Protein AF-A0A9D7GVQ1-F1 (afdb_monomer_lite)

Structure (mmCIF, N/CA/C/O backbone):
data_AF-A0A9D7GVQ1-F1
#
_entry.id   AF-A0A9D7GVQ1-F1
#
loop_
_atom_site.group_PDB
_atom_site.id
_atom_site.type_symbol
_atom_site.label_atom_id
_atom_site.label_alt_id
_atom_site.label_comp_id
_atom_site.label_asym_id
_atom_site.label_entity_id
_atom_site.label_seq_id
_atom_site.pdbx_PDB_ins_code
_atom_site.Cartn_x
_atom_site.Cartn_y
_atom_site.Cartn_z
_atom_site.occupancy
_atom_site.B_iso_or_equiv
_atom_site.auth_seq_id
_atom_site.auth_comp_id
_atom_site.auth_asym_id
_atom_site.auth_atom_id
_atom_site.pdbx_PDB_model_num
ATOM 1 N N . MET A 1 1 ? 17.268 11.299 6.666 1.00 49.31 1 MET A N 1
ATOM 2 C CA . MET A 1 1 ? 16.052 12.100 6.927 1.00 49.31 1 MET A CA 1
ATOM 3 C C . MET A 1 1 ? 14.865 11.172 6.778 1.00 49.31 1 MET A C 1
ATOM 5 O O . MET A 1 1 ? 14.762 10.557 5.725 1.00 49.31 1 MET A O 1
ATOM 9 N N . HIS A 1 2 ? 14.027 11.025 7.807 1.00 59.00 2 HIS A N 1
ATOM 10 C CA . HIS A 1 2 ? 12.745 10.338 7.639 1.00 59.00 2 HIS A CA 1
ATOM 11 C C . HIS A 1 2 ? 11.874 11.197 6.729 1.00 59.00 2 HIS A C 1
ATOM 13 O O . HIS A 1 2 ? 11.697 12.391 6.973 1.00 59.00 2 HIS A O 1
ATOM 19 N N . SER A 1 3 ? 11.429 10.610 5.632 1.00 76.94 3 SER A N 1
ATOM 20 C CA . SER A 1 3 ? 10.612 11.285 4.642 1.00 76.94 3 SER A CA 1
ATOM 21 C C . SER A 1 3 ? 9.143 11.123 5.024 1.00 76.94 3 SER A C 1
ATOM 23 O O . SER A 1 3 ? 8.704 10.009 5.290 1.00 76.94 3 SER A O 1
ATOM 25 N N . GLN A 1 4 ? 8.403 12.227 5.122 1.00 91.62 4 GLN A N 1
ATOM 26 C CA . GLN A 1 4 ? 7.017 12.232 5.593 1.00 91.62 4 GLN A CA 1
ATOM 27 C C . GLN A 1 4 ? 6.041 12.259 4.416 1.00 91.62 4 GLN A C 1
ATOM 29 O O . GLN A 1 4 ? 6.148 13.119 3.536 1.00 91.62 4 GLN A O 1
ATOM 34 N N . LEU A 1 5 ? 5.055 11.362 4.435 1.00 95.88 5 LEU A N 1
ATOM 35 C CA . LEU A 1 5 ? 3.976 11.347 3.457 1.00 95.88 5 LEU A CA 1
ATOM 36 C C . LEU A 1 5 ? 3.001 12.504 3.681 1.00 95.88 5 LEU A C 1
ATOM 38 O O . LEU A 1 5 ? 2.488 12.728 4.779 1.00 95.88 5 LEU A O 1
ATOM 42 N N . GLN A 1 6 ? 2.703 13.211 2.598 1.00 95.81 6 GLN A N 1
ATOM 43 C CA . GLN A 1 6 ? 1.652 14.214 2.526 1.00 95.81 6 GLN A CA 1
ATOM 44 C C . GLN A 1 6 ? 0.406 13.599 1.897 1.00 95.81 6 GLN A C 1
ATOM 46 O O . GLN A 1 6 ? 0.478 12.955 0.851 1.00 95.81 6 GLN A O 1
ATOM 51 N N . LEU A 1 7 ? -0.748 13.833 2.514 1.00 96.00 7 LEU A N 1
ATOM 52 C CA . LEU A 1 7 ? -2.035 13.383 2.003 1.00 96.00 7 LEU A CA 1
ATOM 53 C C . LEU A 1 7 ? -2.723 14.523 1.251 1.00 96.00 7 LEU A C 1
ATOM 55 O O . LEU A 1 7 ? -2.983 15.579 1.827 1.00 96.00 7 LEU A O 1
ATOM 59 N N . ILE A 1 8 ? -3.050 14.307 -0.020 1.00 95.88 8 ILE A N 1
ATOM 60 C CA . ILE A 1 8 ? -3.718 15.306 -0.859 1.00 95.88 8 ILE A CA 1
ATOM 61 C C . ILE A 1 8 ? -5.037 14.731 -1.351 1.00 95.88 8 ILE A C 1
ATOM 63 O O . ILE A 1 8 ? -5.088 13.635 -1.906 1.00 95.88 8 ILE A O 1
ATOM 67 N N . ARG A 1 9 ? -6.124 15.479 -1.156 1.00 94.75 9 ARG A N 1
ATOM 68 C CA . ARG A 1 9 ? -7.446 15.092 -1.652 1.00 94.75 9 ARG A CA 1
ATOM 69 C C . ARG A 1 9 ? -7.485 15.186 -3.178 1.00 94.75 9 ARG A C 1
ATOM 71 O O . ARG A 1 9 ? -7.101 16.205 -3.744 1.00 94.75 9 ARG A O 1
ATOM 78 N N . ASN A 1 10 ? -8.021 14.155 -3.819 1.00 92.12 10 ASN A N 1
ATOM 79 C CA . ASN A 1 10 ? -8.338 14.124 -5.239 1.00 92.12 10 ASN A CA 1
ATOM 80 C C . ASN A 1 10 ? -9.837 13.820 -5.394 1.00 92.12 10 ASN A C 1
ATOM 82 O O . ASN A 1 10 ? -10.326 12.822 -4.868 1.00 92.12 10 ASN A O 1
ATOM 86 N N . ALA A 1 11 ? -10.575 14.703 -6.071 1.00 85.56 11 ALA A N 1
ATOM 87 C CA . ALA A 1 11 ? -12.035 14.630 -6.132 1.00 85.56 11 ALA A CA 1
ATOM 88 C C . ALA A 1 11 ? -12.554 13.325 -6.760 1.00 85.56 11 ALA A C 1
ATOM 90 O O . ALA A 1 11 ? -13.577 12.812 -6.312 1.00 85.56 11 ALA A O 1
ATOM 91 N N . ASP A 1 12 ? -11.816 12.766 -7.719 1.00 85.00 12 ASP A N 1
ATOM 92 C CA . ASP A 1 12 ? -12.245 11.604 -8.498 1.00 85.00 12 ASP A CA 1
ATOM 93 C C . ASP A 1 12 ? -11.675 10.283 -7.956 1.00 85.00 12 ASP A C 1
ATOM 95 O O . ASP A 1 12 ? -12.214 9.208 -8.216 1.00 85.00 12 ASP A O 1
ATOM 99 N N . LEU A 1 13 ? -10.585 10.353 -7.185 1.00 83.19 13 LEU A N 1
ATOM 100 C CA . LEU A 1 13 ? -9.758 9.190 -6.834 1.00 83.19 13 LEU A CA 1
ATOM 101 C C . LEU A 1 13 ? -9.609 8.951 -5.323 1.00 83.19 13 LEU A C 1
ATOM 103 O O . LEU A 1 13 ? -8.969 7.986 -4.910 1.00 83.19 13 LEU A O 1
ATOM 107 N N . GLY A 1 14 ? -10.193 9.811 -4.483 1.00 90.44 14 GLY A N 1
ATOM 108 C CA . GLY A 1 14 ? -10.045 9.755 -3.028 1.00 90.44 14 GLY A CA 1
ATOM 109 C C . GLY A 1 14 ? -8.870 10.604 -2.555 1.00 90.44 14 GLY A C 1
ATOM 110 O O . GLY A 1 14 ? -8.973 11.831 -2.491 1.00 90.44 14 GLY A O 1
ATOM 111 N N . TYR A 1 15 ? -7.753 9.973 -2.200 1.00 95.94 15 TYR A N 1
ATOM 112 C CA . TYR A 1 15 ? -6.556 10.679 -1.746 1.00 95.94 15 TYR A CA 1
ATOM 113 C C . TYR A 1 15 ? -5.301 10.125 -2.409 1.00 95.94 15 TYR A C 1
ATOM 115 O O . TYR A 1 15 ? -5.147 8.915 -2.543 1.00 95.94 15 TYR A O 1
ATOM 123 N N . ILE A 1 16 ? -4.381 11.013 -2.770 1.00 97.00 16 ILE A N 1
ATOM 124 C CA . ILE A 1 16 ?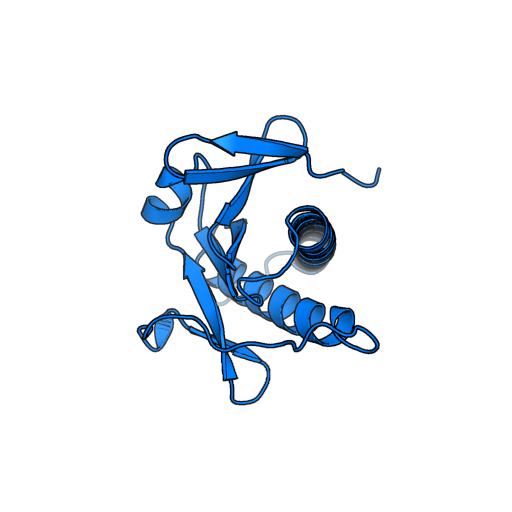 -3.035 10.659 -3.221 1.00 97.00 16 ILE A CA 1
ATOM 125 C C . ILE A 1 16 ? -2.033 10.899 -2.092 1.00 97.00 16 ILE A C 1
ATOM 127 O O . ILE A 1 16 ? -2.197 11.807 -1.271 1.00 97.00 16 ILE A O 1
ATOM 131 N N . LEU A 1 17 ? -0.990 10.078 -2.069 1.00 96.94 17 LEU A N 1
ATOM 132 C CA . LEU A 1 17 ? 0.122 10.169 -1.136 1.00 96.94 17 LEU A CA 1
ATOM 133 C C . LEU A 1 17 ? 1.325 10.740 -1.873 1.00 96.94 17 LEU A C 1
ATOM 135 O O . LEU A 1 17 ? 1.769 10.172 -2.874 1.00 96.94 17 LEU A O 1
ATOM 139 N N . LYS A 1 18 ? 1.852 11.855 -1.372 1.00 96.31 18 LYS A N 1
ATOM 140 C CA . LYS A 1 18 ? 3.072 12.460 -1.893 1.00 96.31 18 LYS A CA 1
ATOM 141 C C . LYS A 1 18 ? 4.232 12.280 -0.944 1.00 96.31 18 LYS A C 1
ATOM 143 O O . LYS A 1 18 ? 4.098 12.462 0.262 1.00 96.31 18 LYS A O 1
ATOM 148 N N . GLU A 1 19 ? 5.382 12.001 -1.524 1.00 94.25 19 GLU A N 1
ATOM 149 C CA . GLU A 1 19 ? 6.666 12.074 -0.862 1.00 94.25 19 GLU A CA 1
ATOM 150 C C . GLU A 1 19 ? 7.473 13.170 -1.551 1.00 94.25 19 GLU A C 1
ATOM 152 O O . GLU A 1 19 ? 7.817 13.052 -2.726 1.00 94.25 19 GLU A O 1
ATOM 157 N N . GLN A 1 20 ? 7.720 14.278 -0.850 1.00 90.88 20 GLN A N 1
ATOM 158 C CA . GLN A 1 20 ? 8.281 15.485 -1.465 1.00 90.88 20 GLN A CA 1
ATOM 159 C C . GLN A 1 20 ? 7.442 15.923 -2.690 1.00 90.88 20 GLN A C 1
ATOM 161 O O . GLN A 1 20 ? 6.265 16.270 -2.558 1.00 90.88 20 GLN A O 1
ATOM 166 N N . SER A 1 21 ? 8.023 15.922 -3.892 1.00 90.06 21 SER A N 1
ATOM 167 C CA . SER A 1 21 ? 7.339 16.272 -5.138 1.00 90.06 21 SER A CA 1
ATOM 168 C C . SER A 1 21 ? 6.683 15.080 -5.846 1.00 90.06 21 SER A C 1
ATOM 170 O O . SER A 1 21 ? 5.833 15.318 -6.708 1.00 90.06 21 SER A O 1
ATOM 172 N N . GLU A 1 22 ? 7.002 13.840 -5.467 1.00 93.88 22 GLU A N 1
ATOM 173 C CA . GLU A 1 22 ? 6.579 12.612 -6.149 1.00 93.88 22 GLU A CA 1
ATOM 174 C C . GLU A 1 22 ? 5.264 12.064 -5.577 1.00 93.88 22 GLU A C 1
ATOM 176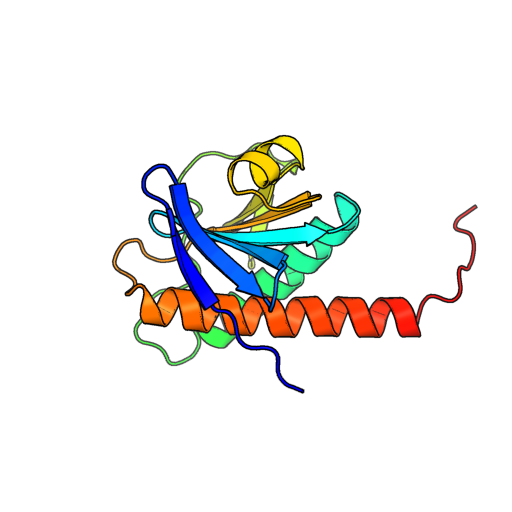 O O . GLU A 1 22 ? 5.018 12.145 -4.375 1.00 93.88 22 GLU A O 1
ATOM 181 N N . ILE A 1 23 ? 4.399 11.510 -6.434 1.00 95.56 23 ILE A N 1
ATOM 182 C CA . ILE A 1 23 ? 3.227 10.740 -5.999 1.00 95.56 23 ILE A CA 1
ATOM 183 C C . ILE A 1 23 ? 3.660 9.285 -5.841 1.00 95.56 23 ILE A C 1
ATOM 185 O O . ILE A 1 23 ? 3.993 8.622 -6.820 1.00 95.56 23 ILE A O 1
ATOM 189 N N . VAL A 1 24 ? 3.619 8.789 -4.608 1.00 95.81 24 VAL A N 1
ATOM 190 C CA . VAL A 1 24 ? 4.122 7.454 -4.248 1.00 95.81 24 VAL A CA 1
ATOM 191 C C . VAL A 1 24 ? 3.013 6.465 -3.902 1.00 95.81 24 VAL A C 1
ATOM 193 O O . VAL A 1 24 ? 3.287 5.286 -3.691 1.00 95.81 24 VAL A O 1
ATOM 196 N N . GLY A 1 25 ? 1.758 6.912 -3.839 1.00 96.75 25 GLY A N 1
ATOM 197 C CA . GLY A 1 25 ? 0.648 6.045 -3.463 1.00 96.75 25 GLY A CA 1
ATOM 198 C C . GLY A 1 25 ? -0.705 6.739 -3.419 1.00 96.75 25 GLY A C 1
ATOM 199 O O . GLY A 1 25 ? -0.856 7.884 -3.848 1.00 96.75 25 GLY A O 1
ATOM 200 N N . TRP A 1 26 ? -1.694 6.032 -2.883 1.00 97.25 26 TRP A N 1
ATOM 201 C CA . TRP A 1 26 ? -3.072 6.497 -2.750 1.00 97.25 26 TRP A CA 1
ATOM 202 C C . TRP A 1 26 ? -3.791 5.830 -1.575 1.00 97.25 26 TRP A C 1
ATOM 204 O O . TRP A 1 26 ? -3.391 4.771 -1.092 1.00 97.25 26 TRP A O 1
ATOM 214 N N . ILE A 1 27 ? -4.878 6.459 -1.130 1.00 95.94 27 ILE A N 1
ATOM 215 C CA . ILE A 1 27 ? -5.828 5.906 -0.164 1.00 95.94 27 ILE A CA 1
ATOM 216 C C . ILE A 1 27 ? -7.236 6.048 -0.741 1.00 95.94 27 ILE A C 1
ATOM 218 O O . ILE A 1 27 ? -7.677 7.154 -1.069 1.00 95.94 27 ILE A O 1
ATOM 222 N N . GLN A 1 28 ? -7.957 4.931 -0.838 1.00 92.88 28 GLN A N 1
ATOM 223 C CA . GLN A 1 28 ? -9.311 4.898 -1.386 1.00 92.88 28 GLN A CA 1
ATOM 224 C C . GLN A 1 28 ? -10.130 3.764 -0.760 1.00 92.88 28 GLN A C 1
ATOM 226 O O . GLN A 1 28 ? -9.750 2.611 -0.872 1.00 92.88 28 GLN A O 1
ATOM 231 N N . GLN A 1 29 ? -11.286 4.073 -0.159 1.00 85.69 29 GLN A N 1
ATOM 232 C CA . GLN A 1 29 ? -12.319 3.084 0.213 1.00 85.69 29 GLN A CA 1
ATOM 233 C C . GLN A 1 29 ? -11.790 1.815 0.920 1.00 85.69 29 GLN A C 1
ATOM 235 O O . GLN A 1 29 ? -12.050 0.697 0.482 1.00 85.69 29 GLN A O 1
ATOM 240 N N . GLY A 1 30 ? -11.027 1.972 2.006 1.00 90.50 30 GLY A N 1
ATOM 241 C CA . GLY A 1 30 ? -10.460 0.816 2.712 1.00 90.50 30 GLY A CA 1
ATOM 242 C C .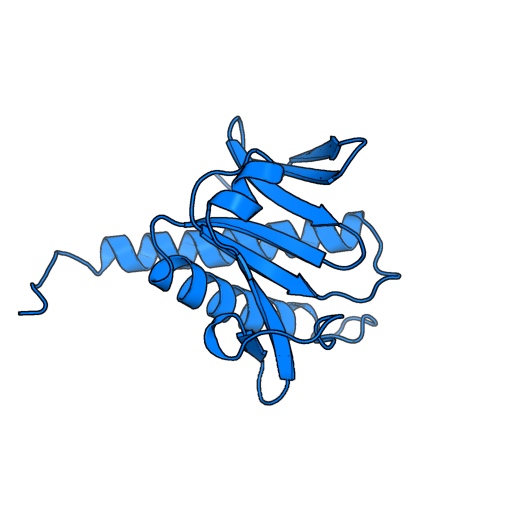 GLY A 1 30 ? -9.274 0.169 1.990 1.00 90.50 30 GLY A C 1
ATOM 243 O O . GLY A 1 30 ? -8.939 -0.975 2.269 1.00 90.50 30 GLY A O 1
ATOM 244 N N . ILE A 1 31 ? -8.636 0.877 1.060 1.00 94.50 31 ILE A N 1
ATOM 245 C CA . ILE A 1 31 ? -7.418 0.450 0.373 1.00 94.50 31 ILE A CA 1
ATOM 246 C C . ILE A 1 31 ? -6.311 1.471 0.615 1.00 94.50 31 ILE A C 1
ATOM 248 O O . ILE A 1 31 ? -6.524 2.676 0.465 1.00 94.50 31 ILE A O 1
ATOM 252 N N . VAL A 1 32 ? -5.117 0.967 0.921 1.00 95.94 32 VAL A N 1
ATOM 253 C CA . VAL A 1 32 ? -3.859 1.719 0.878 1.00 95.94 32 VAL A CA 1
ATOM 254 C C . VAL A 1 32 ? -3.024 1.167 -0.271 1.00 95.94 32 VAL A C 1
ATOM 256 O O . VAL A 1 32 ? -2.750 -0.032 -0.316 1.00 95.94 32 VAL A O 1
ATOM 259 N N . GLY A 1 33 ? -2.637 2.027 -1.210 1.00 96.50 33 GLY A N 1
ATOM 260 C CA . GLY A 1 33 ? -1.807 1.663 -2.353 1.00 96.50 33 GLY A CA 1
ATOM 261 C C . GLY A 1 33 ? -0.475 2.399 -2.365 1.00 96.50 33 GLY A C 1
ATOM 262 O O . GLY A 1 33 ? -0.419 3.579 -2.024 1.00 96.50 33 GLY A O 1
ATOM 263 N N . LEU A 1 34 ? 0.588 1.709 -2.781 1.00 97.19 34 LEU A N 1
ATOM 264 C CA . LEU A 1 34 ? 1.914 2.280 -3.029 1.00 97.19 34 LEU A CA 1
ATOM 265 C C . LEU A 1 34 ? 2.393 1.899 -4.433 1.00 97.19 34 LEU A C 1
ATOM 267 O O . LEU A 1 34 ? 2.127 0.796 -4.909 1.00 97.19 34 LEU A O 1
ATOM 271 N N . ALA A 1 35 ? 3.130 2.792 -5.086 1.00 96.56 35 ALA A N 1
ATOM 272 C CA . ALA A 1 35 ? 3.665 2.610 -6.435 1.00 96.56 35 ALA A CA 1
ATOM 273 C C . ALA A 1 35 ? 5.114 3.114 -6.545 1.00 96.56 35 ALA A C 1
ATOM 275 O O . ALA A 1 35 ? 5.796 3.292 -5.536 1.00 96.56 35 ALA A O 1
ATOM 276 N N . GLY A 1 36 ? 5.623 3.263 -7.770 1.00 94.00 36 GLY A N 1
ATOM 277 C CA . GLY A 1 36 ? 7.019 3.623 -8.026 1.00 94.00 36 GLY A CA 1
ATOM 278 C C . GLY A 1 36 ? 7.965 2.421 -8.038 1.00 94.00 36 GLY A C 1
ATOM 279 O O . GLY A 1 36 ? 9.147 2.564 -7.716 1.00 94.00 36 GLY A O 1
ATOM 280 N N . TYR A 1 37 ? 7.465 1.216 -8.343 1.00 94.06 37 TYR A N 1
ATOM 281 C CA . TYR A 1 37 ? 8.287 0.009 -8.495 1.00 94.06 37 TYR A CA 1
ATOM 282 C C . TYR A 1 37 ? 8.624 -0.225 -9.980 1.00 94.06 37 TYR A C 1
ATOM 284 O O . TYR A 1 37 ? 7.716 -0.199 -10.819 1.00 94.06 37 TYR A O 1
ATOM 292 N N . PRO A 1 38 ? 9.904 -0.449 -10.338 1.00 92.25 38 PRO A N 1
ATOM 293 C CA . PRO A 1 38 ? 10.321 -0.483 -11.741 1.00 92.25 38 PRO A CA 1
ATOM 294 C C . PRO A 1 38 ? 9.848 -1.739 -12.481 1.00 92.25 38 PRO A C 1
ATOM 296 O O . PRO A 1 38 ? 9.631 -1.693 -13.690 1.00 92.25 38 PRO A O 1
ATOM 299 N N . SER A 1 39 ? 9.619 -2.845 -11.769 1.00 93.12 39 SER A N 1
ATOM 300 C CA . SER A 1 39 ? 9.097 -4.081 -12.348 1.00 93.12 39 SER A CA 1
ATOM 301 C C . SER A 1 39 ? 7.969 -4.694 -11.516 1.00 93.12 39 SER A C 1
ATOM 303 O O . SER A 1 39 ? 7.778 -4.380 -10.338 1.00 93.12 39 SER A O 1
ATOM 305 N N . ARG A 1 40 ? 7.248 -5.641 -12.128 1.00 92.81 40 ARG A N 1
ATOM 306 C CA . ARG A 1 40 ? 6.261 -6.487 -11.440 1.00 92.81 40 ARG A CA 1
ATOM 307 C C . ARG A 1 40 ? 6.885 -7.255 -10.272 1.00 92.81 40 ARG A C 1
ATOM 309 O O . ARG A 1 40 ? 6.242 -7.411 -9.240 1.00 92.81 40 ARG A O 1
ATOM 316 N N . VAL A 1 41 ? 8.121 -7.725 -10.443 1.00 90.44 41 VAL A N 1
ATOM 317 C CA . VAL A 1 41 ? 8.857 -8.488 -9.427 1.00 90.44 41 VAL A CA 1
ATOM 318 C C . VAL A 1 41 ? 9.163 -7.605 -8.217 1.00 90.44 41 VAL A C 1
ATOM 320 O O . VAL A 1 41 ? 8.955 -8.026 -7.084 1.00 90.44 41 VAL A O 1
ATOM 323 N N . ASP A 1 42 ? 9.575 -6.356 -8.440 1.00 90.44 42 ASP A N 1
ATOM 324 C CA . ASP A 1 42 ? 9.834 -5.412 -7.346 1.00 90.44 42 ASP A CA 1
ATOM 325 C C . ASP A 1 42 ? 8.561 -5.060 -6.582 1.00 90.44 42 ASP A C 1
ATOM 327 O O . ASP A 1 42 ? 8.573 -5.010 -5.355 1.00 90.44 42 ASP A O 1
ATOM 331 N N . ALA A 1 43 ? 7.455 -4.855 -7.302 1.00 93.12 43 ALA A N 1
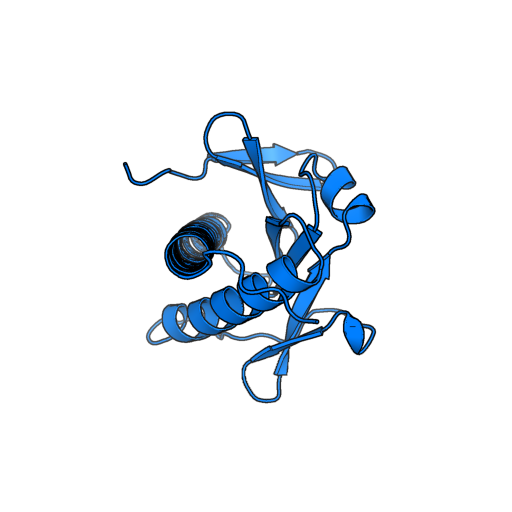ATOM 332 C CA . ALA A 1 43 ? 6.158 -4.616 -6.683 1.00 93.12 43 ALA A CA 1
ATOM 333 C C . ALA A 1 43 ? 5.681 -5.824 -5.867 1.00 93.12 43 ALA A C 1
ATOM 335 O O . ALA A 1 43 ? 5.095 -5.633 -4.809 1.00 93.12 43 ALA A O 1
ATOM 336 N N . TYR A 1 44 ? 5.960 -7.050 -6.322 1.00 90.50 44 TYR A N 1
ATOM 337 C CA . TYR A 1 44 ? 5.641 -8.268 -5.577 1.00 90.50 44 TYR A CA 1
ATOM 338 C C . TYR A 1 44 ? 6.377 -8.340 -4.242 1.00 90.50 44 TYR A C 1
ATOM 340 O O . TYR A 1 44 ? 5.733 -8.471 -3.206 1.00 90.50 44 TYR A O 1
ATOM 348 N N . PHE A 1 45 ? 7.702 -8.194 -4.244 1.00 88.38 45 PHE A N 1
ATOM 349 C CA . PHE A 1 45 ? 8.467 -8.240 -2.998 1.00 88.38 45 PHE A CA 1
ATOM 350 C C . PHE A 1 45 ? 8.126 -7.086 -2.055 1.00 88.38 45 PHE A C 1
ATOM 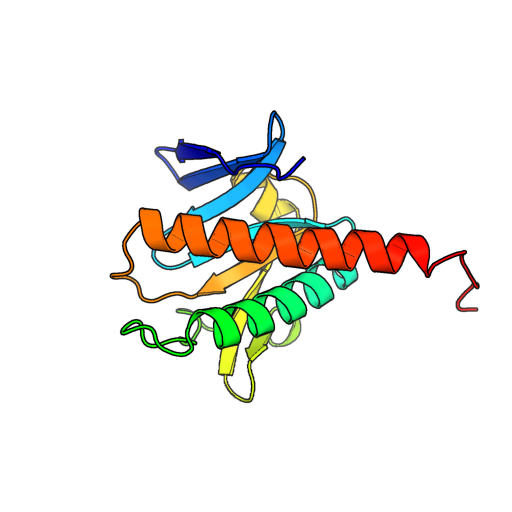352 O O . PHE A 1 45 ? 8.060 -7.273 -0.844 1.00 88.38 45 PHE A O 1
ATOM 359 N N . ALA A 1 46 ? 7.852 -5.900 -2.597 1.00 92.06 46 ALA A N 1
ATOM 360 C CA . ALA A 1 46 ? 7.388 -4.788 -1.784 1.00 92.06 46 ALA A CA 1
ATOM 361 C C . ALA A 1 46 ? 5.997 -5.039 -1.189 1.00 92.06 46 ALA A C 1
ATOM 363 O O . ALA A 1 46 ? 5.755 -4.692 -0.037 1.00 92.06 46 ALA A O 1
ATOM 364 N N . ALA A 1 47 ? 5.095 -5.665 -1.945 1.00 91.94 47 ALA A N 1
ATOM 365 C CA . ALA A 1 47 ? 3.781 -6.041 -1.449 1.00 91.94 47 ALA A CA 1
ATOM 366 C C . ALA A 1 47 ? 3.869 -7.105 -0.346 1.00 91.94 47 ALA A C 1
ATOM 368 O O . ALA A 1 47 ? 3.126 -7.020 0.624 1.00 91.94 47 ALA A O 1
ATOM 369 N N . ASP A 1 48 ? 4.790 -8.062 -0.465 1.00 88.12 48 ASP A N 1
ATOM 370 C CA . ASP A 1 48 ? 5.065 -9.090 0.548 1.00 88.12 48 ASP A CA 1
ATOM 371 C C . ASP A 1 48 ? 5.631 -8.487 1.851 1.00 88.12 48 ASP A C 1
ATOM 373 O O . ASP A 1 48 ? 5.139 -8.751 2.953 1.00 88.12 48 ASP A O 1
ATOM 377 N N . ALA A 1 49 ? 6.591 -7.566 1.728 1.00 88.81 49 ALA A N 1
ATOM 378 C CA . ALA A 1 49 ? 7.133 -6.815 2.861 1.00 88.81 49 ALA A CA 1
ATOM 379 C C . ALA A 1 49 ? 6.060 -5.935 3.536 1.00 88.81 49 ALA A C 1
ATOM 381 O O . ALA A 1 49 ? 5.945 -5.875 4.766 1.00 88.81 49 ALA A O 1
ATOM 382 N N . ALA A 1 50 ? 5.203 -5.301 2.734 1.00 89.94 50 ALA A N 1
ATOM 383 C CA . ALA A 1 50 ? 4.093 -4.492 3.218 1.00 89.94 50 ALA A CA 1
ATOM 384 C C . ALA A 1 50 ? 3.002 -5.334 3.901 1.00 89.94 50 ALA A C 1
ATOM 386 O O . ALA A 1 50 ? 2.458 -4.934 4.928 1.00 89.94 50 ALA A O 1
ATOM 387 N N . ALA A 1 51 ? 2.712 -6.516 3.369 1.00 87.12 51 ALA A N 1
ATOM 388 C CA . ALA A 1 51 ? 1.793 -7.491 3.938 1.00 87.12 51 ALA A CA 1
ATOM 389 C C . ALA A 1 51 ? 2.276 -7.995 5.314 1.00 87.12 51 ALA A C 1
ATOM 391 O O . ALA A 1 51 ? 1.489 -8.061 6.262 1.00 87.12 51 ALA A O 1
ATOM 392 N N . SER A 1 52 ? 3.581 -8.242 5.459 1.00 85.19 52 SER A N 1
ATOM 393 C CA . SER A 1 52 ? 4.209 -8.553 6.753 1.00 85.19 52 SER A CA 1
ATOM 394 C C . SER A 1 52 ? 4.113 -7.373 7.730 1.00 85.19 52 SER A C 1
ATOM 396 O O . SER A 1 52 ? 3.679 -7.534 8.869 1.00 85.19 52 SER A O 1
ATOM 398 N N . THR A 1 53 ? 4.399 -6.157 7.254 1.00 88.94 53 THR A N 1
ATOM 399 C CA . THR A 1 53 ? 4.281 -4.925 8.055 1.00 88.94 53 THR A CA 1
ATOM 400 C C . THR A 1 53 ? 2.849 -4.685 8.537 1.00 88.94 53 THR A C 1
ATOM 402 O O . THR A 1 53 ? 2.647 -4.255 9.669 1.00 88.94 53 THR A O 1
ATOM 405 N N . LEU A 1 54 ? 1.840 -4.975 7.708 1.00 87.06 54 LEU A N 1
ATOM 406 C CA . LEU A 1 54 ? 0.426 -4.871 8.075 1.00 87.06 54 LEU A CA 1
ATOM 407 C C . LEU A 1 54 ? 0.088 -5.782 9.259 1.00 87.06 54 LEU A C 1
ATOM 409 O O . LEU A 1 54 ? -0.584 -5.345 10.195 1.00 87.06 54 LEU A O 1
ATOM 413 N N . ARG A 1 55 ? 0.558 -7.035 9.213 1.00 84.06 55 ARG A N 1
ATOM 414 C CA . ARG A 1 55 ? 0.378 -8.006 10.295 1.00 84.06 55 ARG A CA 1
ATOM 415 C C . ARG A 1 55 ? 1.001 -7.477 11.582 1.00 84.06 55 ARG A C 1
ATOM 417 O O . ARG A 1 55 ? 0.290 -7.359 12.575 1.00 84.06 55 ARG A O 1
ATOM 424 N N . ASP A 1 56 ? 2.268 -7.081 11.551 1.00 85.38 56 ASP A N 1
ATOM 425 C CA . ASP A 1 56 ? 2.975 -6.602 12.744 1.00 85.38 56 ASP A CA 1
ATOM 426 C C . ASP A 1 56 ? 2.363 -5.315 13.303 1.00 85.38 56 ASP A C 1
ATOM 428 O O . ASP A 1 56 ? 2.183 -5.173 14.510 1.00 85.38 56 ASP A O 1
ATOM 432 N N . TRP A 1 57 ? 1.971 -4.390 12.428 1.00 84.75 57 TRP A N 1
ATOM 433 C CA . TRP A 1 57 ? 1.329 -3.138 12.818 1.00 84.75 57 TRP A CA 1
ATOM 434 C C . TRP A 1 57 ? -0.032 -3.343 13.492 1.00 84.75 57 TRP A C 1
ATOM 436 O O . TRP A 1 57 ? -0.426 -2.542 14.342 1.00 84.75 57 TRP A O 1
ATOM 446 N N . SER A 1 58 ? -0.745 -4.407 13.119 1.00 81.00 58 SER A N 1
ATOM 447 C CA . SER A 1 58 ? -2.035 -4.757 13.713 1.00 81.00 58 SER A CA 1
ATOM 448 C C . SER A 1 58 ? -1.929 -5.401 15.095 1.00 81.00 58 SER A C 1
ATOM 450 O O . SER A 1 58 ? -2.899 -5.374 15.854 1.00 81.00 58 SER A O 1
ATOM 452 N N . LEU A 1 59 ? -0.763 -5.946 15.460 1.00 81.69 59 LEU A N 1
ATOM 453 C CA . LEU A 1 59 ? -0.576 -6.583 16.760 1.00 81.69 59 LEU A CA 1
ATOM 454 C C . LEU A 1 59 ? -0.766 -5.555 17.883 1.00 81.69 59 LEU A C 1
ATOM 456 O O . LEU A 1 59 ? -0.068 -4.546 17.962 1.00 81.69 59 LEU A O 1
ATOM 460 N N . GLY A 1 60 ? -1.729 -5.823 18.766 1.00 70.81 60 GLY A N 1
ATOM 461 C CA . GLY A 1 60 ? -2.034 -4.963 19.912 1.00 70.81 60 GLY A CA 1
ATOM 462 C C . GLY A 1 60 ? -2.915 -3.747 19.600 1.00 70.81 60 GLY A C 1
ATOM 463 O O . GLY A 1 60 ? -3.090 -2.906 20.479 1.00 70.81 60 GLY A O 1
ATOM 464 N N . ARG A 1 61 ? -3.486 -3.642 18.391 1.00 78.56 61 ARG A N 1
ATOM 465 C CA . ARG A 1 61 ? -4.507 -2.636 18.050 1.00 78.56 61 ARG A CA 1
ATOM 466 C C . ARG A 1 61 ? -5.911 -3.243 18.085 1.00 78.56 61 ARG A C 1
ATOM 468 O O . ARG A 1 61 ? -6.087 -4.424 17.812 1.00 78.56 61 ARG A O 1
ATOM 475 N N . GLU A 1 62 ? -6.924 -2.414 18.345 1.00 71.38 62 GLU A N 1
ATOM 476 C CA . GLU A 1 62 ? -8.343 -2.814 18.242 1.00 71.38 62 GLU A CA 1
ATOM 477 C C . GLU A 1 62 ? -8.783 -3.090 16.789 1.00 71.38 62 GLU A C 1
ATOM 479 O O . GLU A 1 62 ? -9.830 -3.687 16.540 1.00 71.38 62 GLU A O 1
ATOM 484 N N . VAL A 1 63 ? -7.974 -2.673 15.811 1.00 68.62 63 VAL A N 1
ATOM 485 C CA . VAL A 1 63 ? -8.247 -2.847 14.382 1.00 68.62 63 VAL A CA 1
ATOM 486 C C . VAL A 1 63 ? -8.011 -4.305 13.980 1.00 68.62 63 VAL A C 1
ATOM 488 O O . VAL A 1 63 ? -6.887 -4.799 14.024 1.00 68.62 63 VAL A O 1
ATOM 491 N N . SER A 1 64 ? -9.068 -4.980 13.523 1.00 71.06 64 SER A N 1
ATOM 492 C CA . SER A 1 64 ? -8.988 -6.360 13.032 1.00 71.06 64 SER A CA 1
ATOM 493 C C . SER A 1 64 ? -8.329 -6.415 11.654 1.00 71.06 64 SER A C 1
ATOM 495 O O . SER A 1 64 ? -8.969 -6.172 10.633 1.00 71.06 64 SER A O 1
ATOM 497 N N . LEU A 1 65 ? -7.044 -6.750 11.628 1.00 78.50 65 LEU A N 1
ATOM 498 C CA . LEU A 1 65 ? -6.243 -6.946 10.423 1.00 78.50 65 LEU A CA 1
ATOM 499 C C . LEU A 1 65 ? -5.486 -8.282 10.503 1.00 78.50 65 LEU A C 1
ATOM 501 O O . LEU A 1 65 ? -5.204 -8.758 11.601 1.00 78.50 65 LEU A O 1
ATOM 505 N N . PRO A 1 66 ? -5.150 -8.899 9.357 1.00 82.25 66 PRO A N 1
ATOM 506 C CA . PRO A 1 66 ? -5.509 -8.488 7.999 1.00 82.25 66 PRO A CA 1
ATOM 507 C C . PRO A 1 66 ? -6.979 -8.781 7.632 1.00 82.25 66 PRO A C 1
ATOM 509 O O . PRO A 1 66 ? -7.559 -9.771 8.091 1.00 82.25 66 PRO A O 1
ATOM 512 N N . VAL A 1 67 ? -7.556 -7.963 6.739 1.00 86.44 67 VAL A N 1
ATOM 513 C CA . VAL A 1 67 ? -8.884 -8.201 6.137 1.00 86.44 67 VAL A CA 1
ATOM 514 C C . VAL A 1 67 ? -8.772 -8.736 4.703 1.00 86.44 67 VAL A C 1
ATOM 516 O O . VAL A 1 67 ? -7.792 -8.439 4.015 1.00 86.44 67 VAL A O 1
ATOM 519 N N . PRO A 1 68 ? -9.756 -9.519 4.221 1.00 89.31 68 PRO A N 1
ATOM 520 C CA . PRO A 1 68 ? -9.786 -9.954 2.831 1.00 89.31 68 PRO A CA 1
ATOM 521 C C . PRO A 1 68 ? -9.895 -8.774 1.865 1.00 89.31 68 PRO A C 1
ATOM 523 O O . PRO A 1 68 ? -10.613 -7.806 2.121 1.00 89.31 68 PRO A O 1
ATOM 526 N N . PHE A 1 69 ? -9.241 -8.888 0.711 1.00 91.06 69 PHE A N 1
ATOM 527 C CA . PHE A 1 69 ? -9.410 -7.915 -0.360 1.00 91.06 69 PHE A CA 1
ATOM 528 C C . PHE A 1 69 ? -10.874 -7.892 -0.850 1.00 91.06 69 PHE A C 1
ATOM 530 O O . PHE A 1 69 ? -11.454 -8.959 -1.065 1.00 91.06 69 PHE A O 1
ATOM 537 N N . PRO A 1 70 ? -11.491 -6.714 -1.080 1.00 86.00 70 PRO A N 1
ATOM 538 C CA . PRO A 1 70 ? -12.948 -6.586 -1.245 1.00 86.00 70 PRO A CA 1
ATOM 539 C C . PRO A 1 70 ? -13.513 -7.145 -2.560 1.00 86.00 70 PRO A C 1
ATOM 541 O O . PRO A 1 70 ? -14.718 -7.080 -2.793 1.00 86.00 70 PRO A O 1
ATOM 544 N N . ARG A 1 71 ? -12.669 -7.674 -3.452 1.00 86.56 71 ARG A N 1
ATOM 545 C CA . ARG A 1 71 ? -13.085 -8.215 -4.751 1.00 86.56 71 ARG A CA 1
ATOM 546 C C . ARG A 1 71 ? -12.277 -9.453 -5.138 1.00 86.56 71 ARG A C 1
ATOM 548 O O . ARG A 1 71 ? -11.117 -9.556 -4.738 1.00 86.56 71 ARG A O 1
ATOM 555 N N . PRO A 1 72 ? -12.837 -10.350 -5.968 1.00 86.31 72 PRO A N 1
ATOM 556 C CA . PRO A 1 72 ? -12.080 -11.440 -6.570 1.00 86.31 72 PRO A CA 1
ATOM 557 C C . PRO A 1 72 ? -10.894 -10.915 -7.387 1.00 86.31 72 PRO A C 1
ATOM 559 O O . PRO A 1 72 ? -11.017 -9.931 -8.117 1.00 86.31 72 PRO A O 1
ATOM 562 N N . LEU A 1 73 ? -9.753 -11.594 -7.271 1.00 89.44 73 LEU A N 1
ATOM 563 C CA . LEU A 1 73 ? -8.510 -11.246 -7.961 1.00 89.44 73 LEU A CA 1
ATOM 564 C C . LEU A 1 73 ? -7.994 -12.432 -8.771 1.00 89.44 73 LEU A C 1
ATOM 566 O O . LEU A 1 73 ? -8.078 -13.585 -8.316 1.00 89.44 73 LEU A O 1
ATOM 570 N N . ALA A 1 74 ? -7.416 -12.143 -9.938 1.00 88.81 74 ALA A N 1
ATOM 571 C CA . ALA A 1 74 ? -6.695 -13.134 -10.726 1.00 88.81 74 ALA A CA 1
ATOM 572 C C . ALA A 1 74 ? -5.530 -13.711 -9.896 1.00 88.81 74 ALA A C 1
ATOM 574 O O . ALA A 1 74 ? -4.928 -12.965 -9.120 1.00 88.81 74 ALA A O 1
ATOM 575 N N . PRO A 1 75 ? -5.224 -15.021 -9.984 1.00 86.81 75 PRO A N 1
ATOM 576 C CA . PRO A 1 75 ? -4.212 -15.662 -9.140 1.00 86.81 75 PRO A CA 1
ATOM 577 C C . PRO A 1 75 ? -2.854 -14.960 -9.121 1.00 86.81 75 PRO A C 1
ATOM 579 O O . PRO A 1 75 ? -2.209 -14.909 -8.079 1.00 86.81 75 PRO A O 1
ATOM 582 N N . ASP A 1 76 ? -2.457 -14.398 -10.254 1.00 85.00 76 ASP A N 1
ATOM 583 C CA . ASP A 1 76 ? -1.168 -13.764 -10.489 1.00 85.00 76 ASP A CA 1
ATOM 584 C C . ASP A 1 76 ? -1.107 -12.301 -10.001 1.00 85.00 76 ASP A C 1
ATOM 586 O O . ASP A 1 76 ? -0.023 -11.724 -9.899 1.00 85.00 76 ASP A O 1
ATOM 590 N N . GLU A 1 77 ? -2.249 -11.697 -9.669 1.00 89.50 77 GLU A N 1
ATOM 591 C CA . GLU A 1 77 ? -2.325 -10.371 -9.050 1.00 89.50 77 GLU A CA 1
ATOM 592 C C . GLU A 1 77 ? -2.339 -10.441 -7.516 1.00 89.50 77 GLU A C 1
ATOM 594 O O . GLU A 1 77 ? -2.223 -9.404 -6.878 1.00 89.50 77 GLU A O 1
ATOM 599 N N . ARG A 1 78 ? -2.514 -11.613 -6.895 1.00 91.38 78 ARG A N 1
ATOM 600 C CA . ARG A 1 78 ? -2.792 -11.725 -5.450 1.00 91.38 78 ARG A CA 1
ATOM 601 C C . ARG A 1 78 ? -1.566 -11.439 -4.587 1.00 91.38 78 ARG A C 1
ATOM 603 O O . ARG A 1 78 ? -0.503 -12.009 -4.801 1.00 91.38 78 ARG A O 1
ATOM 610 N N . VAL A 1 79 ? -1.781 -10.664 -3.528 1.00 88.06 79 VAL A N 1
ATOM 611 C CA . VAL A 1 79 ? -0.850 -10.503 -2.402 1.00 88.06 79 VAL A CA 1
ATOM 612 C C . VAL A 1 79 ? -1.473 -11.183 -1.187 1.00 88.06 79 VAL A C 1
ATOM 614 O O . VAL A 1 79 ? -2.658 -10.970 -0.899 1.00 88.06 79 VAL A O 1
ATOM 617 N N . ARG A 1 80 ? -0.711 -12.040 -0.502 1.00 85.81 80 ARG A N 1
ATOM 618 C CA . ARG A 1 80 ? -1.214 -12.889 0.586 1.00 85.81 80 ARG A CA 1
ATOM 619 C C . ARG A 1 80 ? -0.484 -12.636 1.901 1.00 85.81 80 ARG A C 1
ATOM 621 O O . ARG A 1 80 ? 0.701 -12.341 1.892 1.00 85.81 80 ARG A O 1
ATOM 628 N N . VAL A 1 81 ? -1.206 -12.804 3.006 1.00 78.81 81 VAL A N 1
ATOM 629 C CA . VAL A 1 81 ? -0.656 -12.993 4.358 1.00 78.81 81 VAL A CA 1
ATOM 630 C C . VAL A 1 81 ? -1.229 -14.299 4.866 1.00 78.81 81 VAL A C 1
ATOM 632 O O . VAL A 1 81 ? -2.453 -14.454 4.879 1.00 78.81 81 VAL A O 1
ATOM 635 N N . ASP A 1 82 ? -0.353 -15.225 5.252 1.00 79.31 82 ASP A N 1
ATOM 636 C CA . ASP A 1 82 ? -0.730 -16.594 5.596 1.00 79.31 82 ASP A CA 1
ATOM 637 C C . ASP A 1 82 ? -1.606 -17.198 4.465 1.00 79.31 82 ASP A C 1
ATOM 639 O O . ASP A 1 82 ? -1.211 -17.237 3.296 1.00 79.31 82 ASP A O 1
ATOM 643 N N . ASP A 1 83 ? -2.826 -17.619 4.776 1.00 81.50 83 ASP A N 1
ATOM 644 C CA . ASP A 1 83 ? -3.816 -18.206 3.871 1.00 81.50 83 ASP A CA 1
ATOM 645 C C . ASP A 1 83 ? -4.827 -17.186 3.293 1.00 81.50 83 ASP A C 1
ATOM 647 O O . ASP A 1 83 ? -5.724 -17.547 2.523 1.00 81.50 83 ASP A O 1
ATOM 651 N N . ARG A 1 84 ? -4.667 -15.886 3.585 1.00 84.88 84 ARG A N 1
ATOM 652 C CA . ARG A 1 84 ? -5.610 -14.822 3.191 1.00 84.88 84 ARG A CA 1
ATOM 653 C C . ARG A 1 84 ? -5.064 -13.942 2.074 1.00 84.88 84 ARG A C 1
ATOM 655 O O . ARG A 1 84 ? -3.917 -13.516 2.101 1.00 84.88 84 ARG A O 1
ATOM 662 N N . VAL A 1 85 ? -5.912 -13.605 1.100 1.00 90.50 85 VAL A N 1
ATOM 663 C CA . VAL A 1 85 ? -5.600 -12.594 0.074 1.00 90.50 85 VAL A CA 1
ATOM 664 C C . VAL A 1 85 ? -5.929 -11.215 0.636 1.00 90.50 85 VAL A C 1
ATOM 666 O O . VAL A 1 85 ? -7.101 -10.876 0.790 1.00 90.50 85 VAL A O 1
ATOM 669 N N . VAL A 1 86 ? -4.895 -10.437 0.937 1.00 90.88 86 VAL A N 1
ATOM 670 C CA . VAL A 1 86 ? -5.010 -9.138 1.625 1.00 90.88 86 VAL A CA 1
ATOM 671 C C . VAL A 1 86 ? -4.793 -7.956 0.689 1.00 90.88 86 VAL A C 1
ATOM 673 O O . VAL A 1 86 ? -5.016 -6.812 1.068 1.00 90.88 86 VAL A O 1
ATOM 676 N N . GLY A 1 87 ? -4.330 -8.216 -0.530 1.00 93.19 87 GLY A N 1
ATOM 677 C CA . GLY A 1 87 ? -3.902 -7.179 -1.451 1.00 93.19 87 GLY A CA 1
ATOM 678 C C . GLY A 1 87 ? -3.837 -7.650 -2.892 1.00 93.19 87 GLY A C 1
ATOM 679 O O . GLY A 1 87 ? -4.085 -8.822 -3.204 1.00 93.19 87 GLY A O 1
ATOM 680 N N . ARG A 1 88 ? -3.449 -6.728 -3.771 1.00 95.56 88 ARG A N 1
ATOM 681 C CA . ARG A 1 88 ? -3.138 -7.029 -5.166 1.00 95.56 88 ARG A CA 1
ATOM 682 C C . ARG A 1 88 ? -1.942 -6.257 -5.696 1.00 95.56 88 ARG A C 1
ATOM 684 O O . ARG A 1 88 ? -1.667 -5.154 -5.238 1.00 95.56 88 ARG A O 1
ATOM 691 N N . LEU A 1 89 ? -1.316 -6.786 -6.737 1.00 96.69 89 LEU A N 1
ATOM 692 C CA . LEU A 1 89 ? -0.415 -6.038 -7.603 1.00 96.69 89 LEU A CA 1
ATOM 693 C C . LEU A 1 89 ? -1.205 -5.104 -8.517 1.00 96.69 89 LEU A C 1
ATOM 695 O O . LEU A 1 89 ? -2.309 -5.413 -8.974 1.00 96.69 89 LEU A O 1
ATOM 699 N N . VAL A 1 90 ? -0.609 -3.953 -8.802 1.00 96.00 90 VAL A N 1
ATOM 700 C CA . VAL A 1 90 ? -1.184 -2.904 -9.637 1.00 96.00 90 VAL A CA 1
ATOM 701 C C . VAL A 1 90 ? -0.234 -2.636 -10.807 1.00 96.00 90 VAL A C 1
ATOM 703 O O . VAL A 1 90 ? 0.913 -2.242 -10.595 1.00 96.00 90 VAL A O 1
ATOM 706 N N . PRO A 1 91 ? -0.664 -2.880 -12.058 1.00 95.44 91 PRO A N 1
ATOM 707 C CA . PRO A 1 91 ? 0.153 -2.602 -13.232 1.00 95.44 91 PRO A CA 1
ATOM 708 C C . PRO A 1 91 ? 0.268 -1.089 -13.495 1.00 95.44 91 PRO A C 1
ATOM 710 O O . PRO A 1 91 ? -0.619 -0.332 -13.090 1.00 95.44 91 PRO A O 1
ATOM 713 N N . PRO A 1 92 ? 1.288 -0.638 -14.255 1.00 96.19 92 PRO A N 1
ATOM 714 C CA . PRO A 1 92 ? 1.586 0.785 -14.424 1.00 96.19 92 PRO A CA 1
ATOM 715 C C . PRO A 1 92 ? 0.432 1.627 -14.961 1.00 96.19 92 PRO A C 1
ATOM 717 O O . PRO A 1 92 ? 0.224 2.743 -14.502 1.00 96.19 92 PRO A O 1
ATOM 720 N N . PHE A 1 93 ? -0.370 1.089 -15.883 1.00 94.75 93 PHE A N 1
ATOM 721 C CA . PHE A 1 93 ? -1.518 1.814 -16.432 1.00 94.75 93 PHE A CA 1
ATOM 722 C C . PHE A 1 93 ? -2.616 2.084 -15.388 1.00 94.75 93 PHE A C 1
ATOM 724 O O . PHE A 1 93 ? -3.335 3.070 -15.511 1.00 94.75 93 PHE A O 1
ATOM 731 N N . LYS A 1 94 ? -2.745 1.237 -14.352 1.00 93.44 94 LYS A N 1
ATOM 732 C CA . LYS A 1 94 ? -3.668 1.478 -13.230 1.00 93.44 94 LYS A CA 1
ATOM 733 C C . LYS A 1 94 ? -3.060 2.468 -12.229 1.00 93.44 94 LYS A C 1
ATOM 735 O O . LYS A 1 94 ? -3.776 3.354 -11.783 1.00 93.44 94 LYS A O 1
ATOM 740 N N . SER A 1 95 ? -1.761 2.373 -11.926 1.00 93.75 95 SER A N 1
ATOM 741 C CA . SER A 1 95 ? -1.058 3.352 -11.071 1.00 93.75 95 SER A CA 1
ATOM 742 C C . SER A 1 95 ? -1.096 4.766 -11.663 1.00 93.75 95 SER A C 1
ATOM 744 O O . SER A 1 95 ? -1.319 5.740 -10.944 1.00 93.75 95 SER A O 1
ATOM 746 N N . ALA A 1 96 ? -0.954 4.876 -12.988 1.00 93.12 96 ALA A N 1
ATOM 747 C CA . ALA A 1 96 ? -0.972 6.143 -13.713 1.00 93.12 96 ALA A CA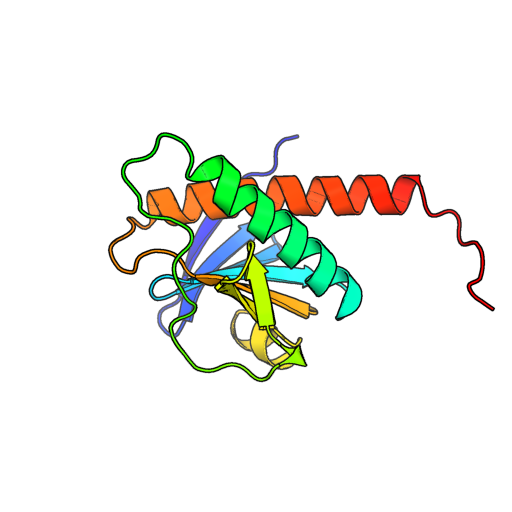 1
ATOM 748 C C . ALA A 1 96 ? -2.306 6.891 -13.582 1.00 93.12 96 ALA A C 1
ATOM 750 O O . ALA A 1 96 ? -2.312 8.119 -13.634 1.00 93.12 96 ALA A O 1
ATOM 751 N N . ALA A 1 97 ? -3.417 6.183 -13.341 1.00 92.06 97 ALA A N 1
ATOM 752 C CA . ALA A 1 97 ? -4.698 6.819 -13.040 1.00 92.06 97 ALA A CA 1
ATOM 753 C C . ALA A 1 97 ? -4.618 7.701 -11.781 1.00 92.06 97 ALA A C 1
ATOM 755 O O . ALA A 1 97 ? -5.303 8.711 -11.717 1.00 92.06 97 ALA A O 1
ATOM 756 N N . PHE A 1 98 ? -3.737 7.370 -10.828 1.00 91.50 98 PHE A N 1
ATOM 757 C CA . PHE A 1 98 ? -3.461 8.150 -9.615 1.00 91.50 98 PHE A CA 1
ATOM 758 C C . PHE A 1 98 ? -2.290 9.133 -9.769 1.00 91.50 98 PHE A C 1
ATOM 760 O O . PHE A 1 98 ? -1.899 9.776 -8.798 1.00 91.50 98 PHE A O 1
ATOM 767 N N . GLY A 1 99 ? -1.707 9.252 -10.965 1.00 90.69 99 GLY A N 1
ATOM 768 C CA . GLY A 1 99 ? -0.512 10.064 -11.206 1.00 90.69 99 GLY A CA 1
ATOM 769 C C . GLY A 1 99 ? 0.784 9.456 -10.658 1.00 90.69 99 GLY A C 1
ATOM 770 O O . GLY A 1 99 ? 1.802 10.143 -10.625 1.00 90.69 99 GLY A O 1
ATOM 771 N N . ALA A 1 100 ? 0.764 8.187 -10.239 1.00 92.00 100 ALA A N 1
ATOM 772 C CA . ALA A 1 100 ? 1.946 7.469 -9.775 1.00 92.00 100 ALA A CA 1
ATOM 773 C C . ALA A 1 100 ? 2.573 6.649 -10.914 1.00 92.00 100 ALA A C 1
ATOM 775 O O . ALA A 1 100 ? 1.871 5.984 -11.680 1.00 92.00 100 ALA A O 1
ATOM 776 N N . ALA A 1 101 ? 3.902 6.675 -11.022 1.00 91.00 101 ALA A N 1
ATOM 777 C CA . ALA A 1 101 ? 4.631 5.937 -12.051 1.00 91.00 101 ALA A CA 1
ATOM 778 C C . ALA A 1 101 ? 4.908 4.477 -11.641 1.00 91.00 101 ALA A C 1
ATOM 780 O O . ALA A 1 101 ? 5.014 4.147 -10.461 1.00 91.00 101 ALA A O 1
ATOM 781 N N . GLY A 1 102 ? 5.088 3.604 -12.636 1.00 94.62 102 GLY A N 1
ATOM 782 C CA . GLY A 1 102 ? 5.548 2.227 -12.433 1.00 94.62 102 GLY A CA 1
ATOM 783 C C . GLY A 1 102 ? 4.508 1.270 -11.843 1.00 94.62 102 GLY A C 1
ATOM 784 O O . GLY A 1 102 ? 3.324 1.583 -11.698 1.00 94.62 102 GLY A O 1
ATOM 785 N N . TYR A 1 103 ? 4.960 0.057 -11.535 1.00 96.56 103 TYR A N 1
ATOM 786 C CA . TYR A 1 103 ? 4.139 -0.932 -10.845 1.00 96.56 103 TYR A CA 1
ATOM 787 C C . TYR A 1 103 ? 3.854 -0.473 -9.414 1.00 96.56 103 TYR A C 1
ATOM 789 O O . TYR A 1 103 ? 4.594 0.328 -8.839 1.00 96.56 103 TYR A O 1
ATOM 797 N N . GLY A 1 104 ? 2.780 -1.002 -8.845 1.00 96.69 104 GLY A N 1
ATOM 798 C CA . GLY A 1 104 ? 2.378 -0.770 -7.470 1.00 96.69 104 GLY A CA 1
ATOM 799 C C . GLY A 1 104 ? 1.726 -1.990 -6.850 1.00 96.69 104 GLY A C 1
ATOM 800 O O . GLY A 1 104 ? 1.664 -3.068 -7.446 1.00 96.69 104 GLY A O 1
ATOM 801 N N . PHE A 1 105 ? 1.209 -1.797 -5.651 1.00 96.56 105 PHE A N 1
ATOM 802 C CA . PHE A 1 105 ? 0.355 -2.749 -4.972 1.00 96.56 105 PHE A CA 1
ATOM 803 C C . PHE A 1 105 ? -0.702 -2.011 -4.155 1.00 96.56 105 PHE A C 1
ATOM 805 O O . PHE A 1 105 ? -0.545 -0.841 -3.816 1.00 96.56 105 PHE A O 1
ATOM 812 N N . GLU A 1 106 ? -1.778 -2.714 -3.837 1.00 96.38 106 GLU A N 1
ATOM 813 C CA . GLU A 1 106 ? -2.860 -2.278 -2.962 1.00 96.38 106 GLU A CA 1
ATOM 814 C C . GLU A 1 106 ? -3.011 -3.289 -1.832 1.00 96.38 106 GLU A C 1
ATOM 816 O O . GLU A 1 106 ? -2.974 -4.493 -2.079 1.00 96.38 106 GLU A O 1
ATOM 821 N N . ILE A 1 107 ? -3.235 -2.807 -0.616 1.00 94.50 107 ILE A N 1
ATOM 822 C CA . ILE A 1 107 ? -3.561 -3.612 0.559 1.00 94.50 107 ILE A CA 1
ATOM 823 C C . ILE A 1 107 ? -4.914 -3.157 1.095 1.00 94.50 107 ILE A C 1
ATOM 825 O O . ILE A 1 107 ? -5.193 -1.959 1.165 1.00 94.50 107 ILE A O 1
ATOM 829 N N . ALA A 1 108 ? -5.752 -4.120 1.464 1.00 93.44 108 ALA A N 1
ATOM 830 C CA . ALA A 1 108 ? -7.034 -3.867 2.091 1.00 93.44 108 ALA A CA 1
ATOM 831 C C . ALA A 1 108 ? -6.892 -3.621 3.596 1.00 93.44 108 ALA A C 1
ATOM 833 O O . ALA A 1 108 ? -6.140 -4.293 4.304 1.00 93.44 108 ALA A O 1
ATOM 834 N N . VAL A 1 109 ? -7.676 -2.667 4.077 1.00 90.69 109 VAL A N 1
ATOM 835 C CA . VAL A 1 109 ? -7.872 -2.318 5.481 1.00 90.69 109 VAL A CA 1
ATOM 836 C C . VAL A 1 109 ? -9.374 -2.226 5.775 1.00 90.69 109 VAL A C 1
ATOM 838 O O . VAL A 1 109 ? -10.162 -2.074 4.837 1.00 90.69 109 VAL A O 1
ATOM 841 N N . PRO A 1 110 ? -9.817 -2.324 7.042 1.00 88.69 110 PRO A N 1
ATOM 842 C CA . PRO A 1 110 ? -11.227 -2.158 7.381 1.00 88.69 110 PRO A CA 1
ATOM 843 C C . PRO A 1 110 ? -11.788 -0.847 6.823 1.00 88.69 110 PRO A C 1
ATOM 845 O O . PRO A 1 110 ? -11.141 0.201 6.907 1.00 88.69 110 PRO A O 1
ATOM 848 N N . ALA A 1 111 ? -12.977 -0.904 6.224 1.00 84.62 111 ALA A N 1
ATOM 849 C CA . ALA A 1 111 ? -13.571 0.233 5.518 1.00 84.62 111 ALA A CA 1
ATOM 850 C C . ALA A 1 111 ? -13.895 1.423 6.441 1.00 84.62 111 ALA A C 1
ATOM 852 O O . ALA A 1 111 ? -13.963 2.560 5.981 1.00 84.62 111 ALA A O 1
ATOM 853 N N . ASP A 1 112 ? -14.070 1.157 7.733 1.00 86.69 112 ASP A N 1
ATOM 854 C CA . ASP A 1 112 ? -14.310 2.112 8.813 1.00 86.69 112 ASP A CA 1
ATOM 855 C C . ASP A 1 112 ? -13.019 2.664 9.446 1.00 86.69 112 ASP A C 1
ATOM 857 O O . ASP A 1 112 ? -13.079 3.508 10.343 1.00 86.69 112 ASP A O 1
ATOM 861 N N . THR A 1 113 ? -11.843 2.241 8.966 1.00 88.75 113 THR A N 1
ATOM 862 C CA . THR A 1 113 ? -10.558 2.768 9.440 1.00 88.75 113 THR A CA 1
ATOM 863 C C . THR A 1 113 ? -10.486 4.273 9.191 1.00 88.75 113 THR A C 1
ATOM 865 O O . THR A 1 113 ? -10.766 4.768 8.099 1.00 88.75 113 THR A O 1
ATOM 868 N N . TRP A 1 114 ? -10.068 5.034 10.198 1.00 90.56 114 TRP A N 1
ATOM 869 C CA . TRP A 1 114 ? -9.928 6.479 10.052 1.00 90.56 114 TRP A CA 1
ATOM 870 C C . TRP A 1 114 ? -8.792 6.834 9.091 1.00 90.56 114 TRP A C 1
ATOM 872 O O . TRP A 1 114 ? -7.745 6.188 9.066 1.00 90.56 114 TRP A O 1
ATOM 882 N N . LEU A 1 115 ? -8.961 7.917 8.333 1.00 92.25 115 LEU A N 1
ATOM 883 C CA . LEU A 1 115 ? -7.987 8.349 7.326 1.00 92.25 115 LEU A CA 1
ATOM 884 C C . LEU A 1 115 ? -6.587 8.612 7.908 1.00 92.25 115 LEU A C 1
ATOM 886 O O . LEU A 1 115 ? -5.587 8.296 7.270 1.00 92.25 115 LEU A O 1
ATOM 890 N N . SER A 1 116 ? -6.507 9.146 9.130 1.00 92.38 116 SER A N 1
ATOM 891 C CA . SER A 1 116 ? -5.240 9.347 9.847 1.00 92.38 116 SER A CA 1
ATOM 892 C C . SER A 1 116 ? -4.519 8.029 10.137 1.00 92.38 116 SER A C 1
ATOM 894 O O . SER A 1 116 ? -3.301 7.949 10.013 1.00 92.38 116 SER A O 1
ATOM 896 N N . VAL A 1 117 ? -5.277 6.986 10.470 1.00 91.50 117 VAL A N 1
ATOM 897 C CA . VAL A 1 117 ? -4.771 5.639 10.739 1.00 91.50 117 VAL A CA 1
ATOM 898 C C . VAL A 1 117 ? -4.319 4.967 9.437 1.00 91.50 117 VAL A C 1
ATOM 900 O O . VAL A 1 117 ? -3.260 4.344 9.406 1.00 91.50 117 VAL A O 1
ATOM 903 N N . MET A 1 118 ? -5.056 5.159 8.335 1.00 93.06 118 MET A N 1
ATOM 904 C CA . MET A 1 118 ? -4.623 4.709 7.005 1.00 93.06 118 MET A CA 1
ATOM 905 C C . MET A 1 118 ? -3.338 5.418 6.542 1.00 93.06 118 MET A C 1
ATOM 907 O O . MET A 1 118 ? -2.476 4.781 5.942 1.00 93.06 118 MET A O 1
ATOM 911 N N . LEU A 1 119 ? -3.183 6.714 6.839 1.00 94.88 119 LEU A N 1
ATOM 912 C CA . LEU A 1 119 ? -1.960 7.468 6.544 1.00 94.88 119 LEU A CA 1
ATOM 913 C C . LEU A 1 119 ? -0.772 6.989 7.392 1.00 94.88 119 LEU A C 1
ATOM 915 O O . LEU A 1 119 ? 0.326 6.843 6.861 1.00 94.88 119 LEU A O 1
ATOM 919 N N . GLU A 1 120 ? -0.985 6.700 8.680 1.00 93.81 120 GLU A N 1
ATOM 920 C CA . GLU A 1 120 ? 0.043 6.105 9.546 1.00 93.81 120 GLU A CA 1
ATOM 921 C C . GLU A 1 120 ? 0.516 4.755 8.993 1.00 93.81 120 GLU A C 1
ATOM 923 O O . GLU A 1 120 ? 1.718 4.503 8.899 1.00 93.81 120 GLU A O 1
ATOM 928 N N . LEU A 1 121 ? -0.422 3.897 8.583 1.00 92.81 121 LEU A N 1
ATOM 929 C CA . LEU A 1 121 ? -0.090 2.633 7.938 1.00 92.81 121 LEU A CA 1
ATOM 930 C C . LEU A 1 121 ? 0.704 2.878 6.652 1.00 92.81 121 LEU A C 1
ATOM 932 O O . LEU A 1 121 ? 1.776 2.305 6.490 1.00 92.81 121 LEU A O 1
ATOM 936 N N . ALA A 1 122 ? 0.229 3.757 5.767 1.00 95.50 122 ALA A N 1
ATOM 937 C CA . ALA A 1 122 ? 0.915 4.071 4.517 1.00 95.50 122 ALA A CA 1
ATOM 938 C C . ALA A 1 122 ? 2.363 4.539 4.742 1.00 95.50 122 ALA A C 1
ATOM 940 O O . ALA A 1 122 ? 3.257 4.113 4.011 1.00 95.50 122 ALA A O 1
ATOM 941 N N . GLN A 1 123 ? 2.600 5.351 5.778 1.00 95.50 123 GLN A N 1
ATOM 942 C CA . GLN A 1 123 ? 3.937 5.788 6.181 1.00 95.50 123 GLN A CA 1
ATOM 943 C C . GLN A 1 123 ? 4.826 4.589 6.537 1.00 95.50 123 GLN A C 1
ATOM 945 O O . GLN A 1 123 ? 5.918 4.452 5.990 1.00 95.50 123 GLN A O 1
ATOM 950 N N . ARG A 1 124 ? 4.338 3.673 7.382 1.00 93.62 124 ARG A N 1
ATOM 951 C CA . ARG A 1 124 ? 5.091 2.468 7.771 1.00 93.62 124 ARG A CA 1
ATOM 952 C C . ARG A 1 124 ? 5.371 1.544 6.589 1.00 93.62 124 ARG A C 1
ATOM 954 O O . ARG A 1 124 ? 6.487 1.050 6.449 1.00 93.62 124 ARG A O 1
ATOM 961 N N . LEU A 1 125 ? 4.381 1.333 5.719 1.00 93.94 125 LEU A N 1
ATOM 962 C CA . LEU A 1 125 ? 4.553 0.534 4.503 1.00 93.94 125 LEU A CA 1
ATOM 963 C C . LEU A 1 125 ? 5.612 1.160 3.585 1.00 93.94 125 LEU A C 1
ATOM 965 O O . LEU A 1 125 ? 6.459 0.453 3.037 1.00 93.94 125 LEU A O 1
ATOM 969 N N . ARG A 1 126 ? 5.592 2.490 3.425 1.00 94.19 126 ARG A N 1
ATOM 970 C CA . ARG A 1 126 ? 6.563 3.218 2.602 1.00 94.19 126 ARG A CA 1
ATOM 971 C C . ARG A 1 126 ? 7.977 3.089 3.155 1.00 94.19 126 ARG A C 1
ATOM 973 O O . ARG A 1 126 ? 8.887 2.798 2.384 1.00 94.19 126 ARG A O 1
ATOM 980 N N . GLU A 1 127 ? 8.157 3.282 4.457 1.00 92.38 127 GLU A N 1
ATOM 981 C CA . GLU A 1 127 ? 9.459 3.170 5.122 1.00 92.38 127 GLU A CA 1
ATOM 982 C C . GLU A 1 127 ? 10.042 1.763 4.980 1.00 92.38 127 GLU A C 1
ATOM 984 O O . GLU A 1 127 ? 11.174 1.613 4.521 1.00 92.38 127 GLU A O 1
ATOM 989 N N . ASN A 1 128 ? 9.243 0.736 5.273 1.00 91.00 128 ASN A N 1
ATOM 990 C CA . ASN A 1 128 ? 9.678 -0.655 5.189 1.00 91.00 128 ASN A CA 1
ATOM 991 C C . ASN A 1 128 ? 10.051 -1.060 3.748 1.00 91.00 128 ASN A C 1
ATOM 993 O O . ASN A 1 128 ? 11.121 -1.614 3.499 1.00 91.00 128 ASN A O 1
ATOM 997 N N . THR A 1 129 ? 9.211 -0.713 2.768 1.00 90.06 129 THR A N 1
ATOM 998 C CA . THR A 1 129 ? 9.480 -1.032 1.354 1.00 90.06 129 THR A CA 1
ATOM 999 C C . THR A 1 129 ? 10.649 -0.232 0.771 1.00 90.06 129 THR A C 1
ATOM 1001 O O . THR A 1 129 ? 11.365 -0.733 -0.101 1.00 90.06 129 THR A O 1
ATOM 1004 N N . ALA A 1 130 ? 10.884 0.995 1.250 1.00 88.44 130 ALA A N 1
ATOM 1005 C CA . ALA A 1 130 ? 12.061 1.784 0.896 1.00 88.44 130 ALA A CA 1
ATOM 1006 C C . ALA A 1 130 ? 13.345 1.182 1.482 1.00 88.44 130 ALA A C 1
ATOM 1008 O O . ALA A 1 130 ? 14.348 1.082 0.773 1.00 88.44 130 ALA A O 1
ATOM 1009 N N . GLU A 1 131 ? 13.312 0.751 2.745 1.00 85.81 131 GLU A N 1
ATOM 1010 C CA . GLU A 1 131 ? 14.436 0.082 3.399 1.00 85.81 131 GLU A CA 1
ATOM 1011 C C . GLU A 1 131 ? 14.792 -1.228 2.694 1.00 85.81 131 GLU A C 1
ATOM 1013 O O . GLU A 1 131 ? 15.954 -1.431 2.340 1.00 85.81 131 GLU A O 1
ATOM 1018 N N . TRP A 1 132 ? 13.794 -2.064 2.389 1.00 84.06 132 TRP A N 1
ATOM 1019 C CA . TRP A 1 132 ? 13.988 -3.282 1.601 1.00 84.06 132 TRP A CA 1
ATOM 1020 C C . TRP A 1 132 ? 14.676 -2.991 0.261 1.00 84.06 132 TRP A C 1
ATOM 1022 O O . TRP A 1 132 ? 15.646 -3.656 -0.110 1.00 84.06 132 TRP A O 1
ATOM 1032 N N . ARG A 1 133 ? 14.213 -1.959 -0.457 1.00 81.06 133 ARG A N 1
ATOM 1033 C CA . ARG A 1 133 ? 14.788 -1.570 -1.750 1.00 81.06 133 ARG A CA 1
ATOM 1034 C C . ARG A 1 133 ? 16.243 -1.121 -1.598 1.00 81.06 133 ARG A C 1
ATOM 1036 O O . ARG A 1 133 ? 17.085 -1.531 -2.394 1.00 81.06 133 ARG A O 1
ATOM 1043 N N . ARG A 1 134 ? 16.546 -0.319 -0.572 1.00 82.12 134 ARG A N 1
ATOM 1044 C CA . ARG A 1 134 ? 17.911 0.128 -0.261 1.00 82.12 134 ARG A CA 1
ATOM 1045 C C . ARG A 1 134 ? 18.834 -1.065 -0.004 1.00 82.12 134 ARG A C 1
ATOM 1047 O O . ARG A 1 134 ? 19.864 -1.174 -0.659 1.00 82.12 134 ARG A O 1
ATOM 1054 N N . LEU A 1 135 ? 18.429 -1.986 0.871 1.00 80.31 135 LEU A N 1
ATOM 1055 C CA . LEU A 1 135 ? 19.212 -3.179 1.206 1.00 80.31 135 LEU A CA 1
ATOM 1056 C C . LEU A 1 135 ? 19.434 -4.083 -0.014 1.00 80.31 135 LEU A C 1
ATOM 1058 O O . LEU A 1 135 ? 20.533 -4.590 -0.215 1.00 80.31 135 LEU A O 1
ATOM 1062 N N . ARG A 1 136 ? 18.427 -4.247 -0.881 1.00 71.12 136 ARG A N 1
ATOM 1063 C CA . ARG A 1 136 ? 18.589 -5.021 -2.118 1.00 71.12 136 ARG A CA 1
ATOM 1064 C C . ARG A 1 136 ? 19.593 -4.382 -3.079 1.00 71.12 136 ARG A C 1
ATOM 1066 O O . ARG A 1 136 ? 20.384 -5.109 -3.669 1.00 71.12 136 ARG A O 1
ATOM 1073 N N . HIS A 1 137 ? 19.577 -3.059 -3.242 1.00 60.72 137 HIS A N 1
ATOM 1074 C CA . HIS A 1 137 ? 20.559 -2.368 -4.086 1.00 60.72 137 HIS A CA 1
ATOM 1075 C C . HIS A 1 137 ? 21.977 -2.395 -3.500 1.00 60.72 137 HIS A C 1
ATOM 1077 O O . HIS A 1 137 ? 22.935 -2.384 -4.264 1.00 60.72 137 HIS A O 1
ATOM 1083 N N . GLU A 1 138 ? 22.120 -2.472 -2.176 1.00 60.28 138 GLU A N 1
ATOM 1084 C CA . GLU A 1 138 ? 23.420 -2.629 -1.509 1.00 60.28 138 GLU A CA 1
ATOM 1085 C C . GLU A 1 138 ? 23.988 -4.054 -1.652 1.00 60.28 138 GLU A C 1
ATOM 1087 O O . GLU A 1 138 ? 25.202 -4.225 -1.726 1.00 60.28 138 GLU A O 1
ATOM 1092 N N . VAL A 1 139 ? 23.126 -5.076 -1.732 1.00 58.41 139 VAL A N 1
ATOM 1093 C CA . VAL A 1 139 ? 23.528 -6.491 -1.874 1.00 58.41 139 VAL A CA 1
ATOM 1094 C C . VAL A 1 139 ? 23.664 -6.921 -3.345 1.00 58.41 139 VAL A C 1
ATOM 1096 O O . VAL A 1 139 ? 24.394 -7.862 -3.648 1.00 58.41 139 VAL A O 1
ATOM 1099 N N . ALA A 1 140 ? 23.008 -6.228 -4.279 1.00 46.75 140 ALA A N 1
ATOM 1100 C CA . ALA A 1 140 ? 23.063 -6.527 -5.707 1.00 46.75 140 ALA A CA 1
ATOM 1101 C C . ALA A 1 140 ? 24.113 -5.675 -6.445 1.00 46.75 140 ALA A C 1
ATOM 1103 O O . ALA A 1 140 ? 23.778 -4.778 -7.219 1.00 46.75 140 ALA A O 1
ATOM 1104 N N . THR A 1 141 ? 25.390 -6.033 -6.302 1.00 40.12 141 THR A N 1
ATOM 1105 C CA . THR A 1 141 ? 26.274 -6.034 -7.479 1.00 40.12 141 THR A CA 1
ATOM 1106 C C . THR A 1 141 ? 25.710 -7.099 -8.428 1.00 40.12 141 THR A C 1
ATOM 1108 O O . THR A 1 141 ? 25.425 -8.205 -7.962 1.00 40.12 141 THR A O 1
ATOM 1111 N N . PRO A 1 142 ? 25.470 -6.806 -9.716 1.00 40.34 142 PRO A N 1
ATOM 1112 C CA . PRO A 1 142 ? 24.817 -7.755 -10.606 1.00 40.34 142 PRO A CA 1
ATOM 1113 C C . PRO A 1 142 ? 25.719 -8.976 -10.792 1.00 40.34 142 PRO A C 1
ATOM 1115 O O . PRO A 1 142 ? 26.766 -8.895 -11.426 1.00 40.34 142 PRO A O 1
ATOM 1118 N N . LEU A 1 143 ? 25.314 -10.107 -10.222 1.00 37.84 143 LEU A N 1
ATOM 1119 C CA . LEU A 1 143 ? 25.651 -11.400 -10.790 1.00 37.84 143 LEU A CA 1
ATOM 1120 C C . LEU A 1 143 ? 24.508 -11.749 -11.731 1.00 37.84 143 LEU A C 1
ATOM 1122 O O . LEU A 1 143 ? 23.370 -11.948 -11.300 1.00 37.84 143 LEU A O 1
ATOM 1126 N N . ASP A 1 144 ? 24.849 -11.731 -13.015 1.00 37.03 144 ASP A N 1
ATOM 1127 C CA . ASP A 1 144 ? 24.071 -12.265 -14.118 1.00 37.03 144 ASP A CA 1
ATOM 1128 C C . ASP A 1 144 ? 23.371 -13.562 -13.702 1.00 37.03 144 ASP A C 1
ATOM 1130 O O . ASP A 1 144 ? 24.010 -14.561 -13.362 1.00 37.03 144 ASP A O 1
ATOM 1134 N N . VAL A 1 145 ? 22.042 -13.550 -13.748 1.00 33.16 145 VAL A N 1
ATOM 1135 C CA . VAL A 1 145 ? 21.285 -14.794 -13.861 1.00 33.16 145 VAL A CA 1
ATOM 1136 C C . VAL A 1 145 ? 21.293 -15.131 -15.348 1.00 33.16 145 VAL A C 1
ATOM 1138 O O . VAL A 1 145 ? 20.530 -14.552 -16.122 1.00 33.16 145 VAL A O 1
ATOM 1141 N N . ALA A 1 146 ? 22.262 -15.975 -15.709 1.00 33.25 146 ALA A N 1
ATOM 1142 C CA . ALA A 1 146 ? 22.425 -16.612 -17.013 1.00 33.25 146 ALA A CA 1
ATOM 1143 C C . ALA A 1 146 ? 21.235 -17.511 -17.385 1.00 33.25 146 ALA A C 1
ATOM 1145 O O . ALA A 1 146 ? 20.577 -18.045 -16.459 1.00 33.25 146 ALA A O 1
#

Radius of gyration: 14.77 Å; chains: 1; bounding box: 41×34×37 Å

Secondary structure (DSSP, 8-state):
-PPPEEEEEETTTEEEEEETTEEEEEEETTEEEEEEESSHHHHHHHHHHHHHHHHHHHTTSSS--SPPPSS---GGGEEEETTEEEEEEE-HHHHGGGT--SEEEEEE--TT--HHHHHHHHHHHHHHHHHHHHHHHHH-------

Sequence (146 aa):
MHSQLQLIRNADLGYILKEQSEIVGWIQQGIVGLAGYPSRVDAYFAADAAASTLRDWSLGREVSLPVPFPRPLAPDERVRVDDRVVGRLVPPFKSAAFGAAGYGFEIAVPADTWLSVMLELAQRLRENTAEWRRLRHEVATPLDVA

Foldseek 3Di:
DQFAWDWDQDPVAGIFTDGVPATAWGDDQQKTKGFDQADLVLQQVLLQQLLVLQVVVCVPDPFDDDDADPDDDDPSQFRDDDPGGFKGKAAQVRCVVSVHGGIMMMGGGPSPDDPVRSSVSNSSSVVRSVVVVVVCVVVDPDDDPD

pLDDT: mean 86.25, std 13.64, range [33.16, 97.25]